Protein AF-A0A7Y4B786-F1 (afdb_monomer_lite)

Sequence (139 aa):
MNTYQHEDTIITTFYDYEKARLFAKAVRGRVSPSNKVDELSNLSFVGKHAVTFSLSNQPDKELIQQFIDERMKLVAFEVQATQVGYGNDRNDRYGRNFDYQQACAE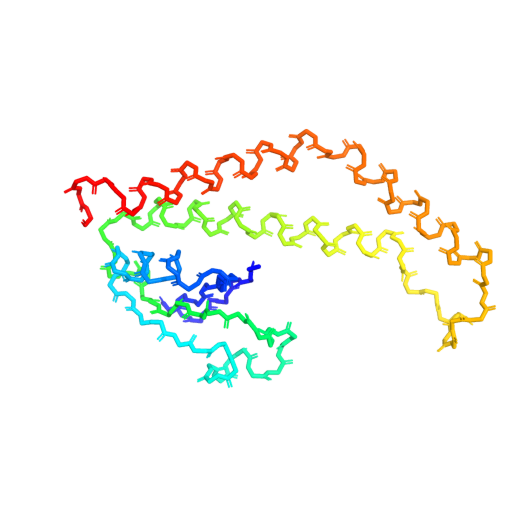REVLHRANHANEVKSTEERVIILFNKIVFSPEF

Organism: Vibrio alginolyticus (NCBI:txid663)

Structure (mmCIF, N/CA/C/O backbone):
data_AF-A0A7Y4B786-F1
#
_entry.id   AF-A0A7Y4B786-F1
#
loop_
_atom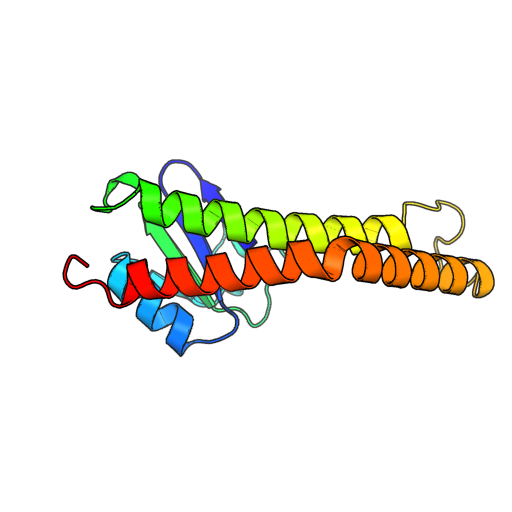_site.group_PDB
_atom_site.id
_atom_site.type_symbol
_atom_site.label_atom_id
_atom_site.label_alt_id
_atom_site.label_comp_id
_atom_site.label_asym_id
_atom_site.label_entity_id
_atom_site.label_seq_id
_atom_site.pdbx_PDB_ins_code
_atom_site.Cartn_x
_atom_site.Cartn_y
_atom_site.Cartn_z
_atom_site.occupancy
_atom_site.B_iso_or_equiv
_atom_site.auth_seq_id
_atom_site.auth_comp_id
_atom_site.auth_asym_id
_atom_site.auth_atom_id
_atom_site.pdbx_PDB_model_num
ATOM 1 N N . MET A 1 1 ? -0.309 -3.659 -2.016 1.00 50.62 1 MET A N 1
ATOM 2 C CA . MET A 1 1 ? -1.433 -3.324 -1.125 1.00 50.62 1 MET A CA 1
ATOM 3 C C . MET A 1 1 ? -2.056 -2.079 -1.690 1.00 50.62 1 MET A C 1
ATOM 5 O O . MET A 1 1 ? -1.370 -1.070 -1.706 1.00 50.62 1 MET A O 1
ATOM 9 N N . ASN A 1 2 ? -3.269 -2.185 -2.211 1.00 49.38 2 ASN A N 1
ATOM 10 C CA . ASN A 1 2 ? -4.061 -1.054 -2.675 1.00 49.38 2 ASN A CA 1
ATOM 11 C C . ASN A 1 2 ? -5.155 -0.790 -1.643 1.00 49.38 2 ASN A C 1
ATOM 13 O O . ASN A 1 2 ? -5.616 -1.740 -0.991 1.00 49.38 2 ASN A O 1
ATOM 17 N N . THR A 1 3 ? -5.525 0.480 -1.517 1.00 54.44 3 THR A N 1
ATOM 18 C CA . THR A 1 3 ? -6.583 0.934 -0.623 1.00 54.44 3 THR A CA 1
ATOM 19 C C . THR A 1 3 ? -7.748 1.453 -1.457 1.00 54.44 3 THR A C 1
ATOM 21 O O . THR A 1 3 ? -7.533 2.237 -2.379 1.00 54.44 3 THR A O 1
ATOM 24 N N . TYR A 1 4 ? -8.962 0.996 -1.167 1.00 55.12 4 TYR A N 1
ATOM 25 C CA . TYR A 1 4 ? -10.199 1.508 -1.756 1.00 55.12 4 TYR A CA 1
ATOM 26 C C . TYR A 1 4 ? -11.026 2.177 -0.660 1.00 55.12 4 TYR A C 1
ATOM 28 O O . TYR A 1 4 ? -11.146 1.624 0.433 1.00 55.12 4 TYR A O 1
ATOM 36 N N . GLN A 1 5 ? -11.566 3.360 -0.944 1.00 58.81 5 GLN A N 1
ATOM 37 C CA . GLN A 1 5 ? -12.419 4.112 -0.030 1.00 58.81 5 GLN A CA 1
ATOM 38 C C . GLN A 1 5 ? -13.752 4.392 -0.721 1.00 58.81 5 GLN A C 1
ATOM 40 O O . GLN A 1 5 ? -13.781 5.059 -1.754 1.00 58.81 5 GLN A O 1
ATOM 45 N N . HIS A 1 6 ? -14.842 3.893 -0.143 1.00 58.28 6 HIS A N 1
ATOM 46 C CA . HIS A 1 6 ? -16.204 4.236 -0.542 1.00 58.28 6 HIS A CA 1
ATOM 47 C C . HIS A 1 6 ? -16.971 4.673 0.697 1.00 58.28 6 HIS A C 1
ATOM 49 O O . HIS A 1 6 ? -17.134 3.899 1.642 1.00 58.28 6 HIS A O 1
ATOM 55 N N . GLU A 1 7 ? -17.421 5.928 0.685 1.00 68.44 7 GLU A N 1
ATOM 56 C CA . GLU A 1 7 ? -18.005 6.599 1.848 1.00 68.44 7 GLU A CA 1
ATOM 57 C C . GLU A 1 7 ? -17.058 6.519 3.059 1.00 68.44 7 GLU A C 1
ATOM 59 O O . GLU A 1 7 ? -15.959 7.076 3.036 1.00 68.44 7 GLU A O 1
ATOM 64 N N . ASP A 1 8 ? -17.472 5.807 4.103 1.00 72.06 8 ASP A N 1
ATOM 65 C CA . ASP A 1 8 ? -16.715 5.600 5.333 1.00 72.06 8 ASP A CA 1
ATOM 66 C C . ASP A 1 8 ? -15.947 4.266 5.356 1.00 72.06 8 ASP A C 1
ATOM 68 O O . ASP A 1 8 ? -15.150 4.009 6.260 1.00 72.06 8 ASP A O 1
ATOM 72 N N . THR A 1 9 ? -16.176 3.402 4.364 1.00 78.19 9 THR A N 1
ATOM 73 C CA . THR A 1 9 ? -15.568 2.074 4.299 1.00 78.19 9 THR A CA 1
ATOM 74 C C . THR A 1 9 ? -14.212 2.145 3.610 1.00 78.19 9 THR A C 1
ATOM 76 O O . THR A 1 9 ? -14.111 2.482 2.431 1.00 78.19 9 THR A O 1
ATOM 79 N N . ILE A 1 10 ? -13.170 1.771 4.347 1.00 81.31 10 ILE A N 1
ATOM 80 C CA . ILE A 1 10 ? -11.813 1.586 3.848 1.00 81.31 10 ILE A CA 1
ATOM 81 C C . ILE A 1 10 ? -11.549 0.096 3.668 1.00 81.31 10 ILE A C 1
ATOM 83 O O . ILE A 1 10 ? -11.772 -0.707 4.577 1.00 81.31 10 ILE A O 1
ATOM 87 N N . ILE A 1 11 ? -11.016 -0.267 2.506 1.00 80.75 11 ILE A N 1
ATOM 88 C CA . ILE A 1 11 ? -10.541 -1.610 2.197 1.00 80.75 11 ILE A CA 1
ATOM 89 C C . ILE A 1 11 ? -9.041 -1.544 1.942 1.00 80.75 11 ILE A C 1
ATOM 91 O O . ILE A 1 11 ? -8.611 -0.944 0.964 1.00 80.75 11 ILE A O 1
ATOM 95 N N . THR A 1 12 ? -8.251 -2.217 2.774 1.00 83.38 12 THR A N 1
ATOM 96 C CA . THR A 1 12 ? -6.784 -2.237 2.697 1.00 83.38 12 THR A CA 1
ATOM 97 C C . THR A 1 12 ? -6.266 -3.663 2.496 1.00 83.38 12 THR A C 1
ATOM 99 O O . THR A 1 12 ? -6.702 -4.574 3.187 1.00 83.38 12 THR A O 1
ATOM 102 N N . THR A 1 13 ? -5.327 -3.902 1.571 1.00 82.38 13 THR A N 1
ATOM 103 C CA . THR A 1 13 ? -4.945 -5.275 1.150 1.00 82.38 13 THR A CA 1
ATOM 104 C C . THR A 1 13 ? -3.523 -5.720 1.513 1.00 82.38 13 THR A C 1
ATOM 106 O O . THR A 1 13 ? -2.552 -5.250 0.939 1.00 82.38 13 THR A O 1
ATOM 109 N N . PHE A 1 14 ? -3.355 -6.738 2.344 1.00 83.81 14 PHE A N 1
ATOM 110 C CA . PHE A 1 14 ? -2.057 -7.271 2.765 1.00 83.81 14 PHE A CA 1
ATOM 111 C C . PHE A 1 14 ? -1.682 -8.544 1.992 1.00 83.81 14 PHE A C 1
ATOM 113 O O . PHE A 1 14 ? -2.549 -9.326 1.612 1.00 83.81 14 PHE A O 1
ATOM 120 N N . TYR A 1 15 ? -0.385 -8.773 1.772 1.00 82.50 15 TYR A N 1
ATOM 121 C CA . TYR A 1 15 ? 0.113 -10.068 1.275 1.00 82.50 15 TYR A CA 1
ATOM 122 C C . TYR A 1 15 ? 0.225 -11.115 2.388 1.00 82.50 15 TYR A C 1
ATOM 124 O O . TYR A 1 15 ? 0.090 -12.304 2.139 1.00 82.50 15 TYR A O 1
ATOM 132 N N . ASP A 1 16 ? 0.473 -10.664 3.614 1.00 88.00 16 ASP A N 1
ATOM 133 C CA . ASP A 1 16 ? 0.658 -11.509 4.787 1.00 88.00 16 ASP A CA 1
ATOM 134 C C . ASP A 1 16 ? -0.647 -11.562 5.592 1.00 88.00 16 ASP A C 1
ATOM 136 O O . ASP A 1 16 ? -1.202 -10.519 5.959 1.00 88.00 16 ASP A O 1
ATOM 140 N N . TYR A 1 17 ? -1.143 -12.776 5.843 1.00 87.25 17 TYR A N 1
ATOM 141 C CA . TYR A 1 17 ? -2.382 -12.995 6.586 1.00 87.25 17 TYR A CA 1
ATOM 142 C C . TYR A 1 17 ? -2.294 -12.523 8.039 1.00 87.25 17 TYR A C 1
ATOM 144 O O . TYR A 1 17 ? -3.241 -11.921 8.539 1.00 87.25 17 TYR A O 1
ATOM 152 N N . GLU A 1 18 ? -1.172 -12.753 8.721 1.00 90.56 18 GLU A N 1
ATOM 153 C CA . GLU A 1 18 ? -1.007 -12.351 10.117 1.00 90.56 18 GLU A CA 1
ATOM 154 C C . GLU A 1 18 ? -0.962 -10.830 10.246 1.00 90.56 18 GLU A C 1
ATOM 156 O O . GLU A 1 18 ? -1.611 -10.274 11.132 1.00 90.56 18 GLU A O 1
ATOM 161 N N . LYS A 1 19 ? -0.309 -10.128 9.311 1.00 90.00 19 LYS A N 1
ATOM 162 C CA . LYS A 1 19 ? -0.376 -8.659 9.252 1.00 90.00 19 LYS A CA 1
ATOM 163 C C . LYS A 1 19 ? -1.802 -8.169 9.010 1.00 90.00 19 LYS A C 1
ATOM 165 O O . LYS A 1 19 ? -2.229 -7.228 9.677 1.00 90.00 19 LYS A O 1
ATOM 170 N N . ALA A 1 20 ? -2.548 -8.819 8.113 1.00 89.38 20 ALA A N 1
ATOM 171 C CA . ALA A 1 20 ? -3.956 -8.498 7.873 1.00 89.38 20 ALA A CA 1
ATOM 172 C C . ALA A 1 20 ? -4.804 -8.701 9.137 1.00 89.38 20 ALA A C 1
ATOM 174 O O . ALA A 1 20 ? -5.613 -7.847 9.488 1.00 89.38 20 ALA A O 1
ATOM 175 N N . ARG A 1 21 ? -4.593 -9.819 9.841 1.00 92.31 21 ARG A N 1
ATOM 176 C CA . ARG A 1 21 ? -5.304 -10.187 11.070 1.00 92.31 21 ARG A CA 1
ATOM 177 C C . ARG A 1 21 ? -5.023 -9.215 12.209 1.00 92.31 21 ARG A C 1
ATOM 179 O O . ARG A 1 21 ? -5.960 -8.772 12.869 1.00 92.31 21 ARG A O 1
ATOM 186 N N . LEU A 1 22 ? -3.755 -8.875 12.427 1.00 92.31 22 LEU A N 1
ATOM 187 C CA . LEU A 1 22 ? -3.333 -7.915 13.446 1.00 92.31 22 LEU A CA 1
ATOM 188 C C . LEU A 1 22 ? -3.907 -6.525 13.172 1.00 92.31 22 LEU A C 1
ATOM 190 O O . LEU A 1 22 ? -4.493 -5.916 14.064 1.00 92.31 22 LEU A O 1
ATOM 194 N N . PHE A 1 23 ? -3.811 -6.063 11.924 1.00 91.19 23 PHE A N 1
ATOM 195 C CA . PHE A 1 23 ? -4.372 -4.778 11.526 1.00 91.19 23 PHE A CA 1
ATOM 196 C C . PHE A 1 23 ? -5.890 -4.750 11.690 1.00 91.19 23 PHE A C 1
ATOM 198 O O . PHE A 1 23 ? -6.415 -3.835 12.310 1.00 91.19 23 PHE A O 1
ATOM 205 N N . ALA A 1 24 ? -6.596 -5.780 11.209 1.00 91.12 24 ALA A N 1
ATOM 206 C CA . ALA A 1 24 ? -8.044 -5.890 11.356 1.00 91.12 24 ALA A CA 1
ATOM 207 C C . ALA A 1 24 ? -8.486 -5.879 12.820 1.00 91.12 24 ALA A C 1
ATOM 209 O O . ALA A 1 24 ? -9.497 -5.262 13.135 1.00 91.12 24 ALA A O 1
ATOM 210 N N . LYS A 1 25 ? -7.729 -6.516 13.720 1.00 90.81 25 LYS A N 1
ATOM 211 C CA . LYS A 1 25 ? -8.011 -6.459 15.156 1.00 90.81 25 LYS A CA 1
ATOM 212 C C . LYS A 1 25 ? -7.920 -5.024 15.682 1.00 90.81 25 LYS A C 1
ATOM 214 O O . LYS A 1 25 ? -8.850 -4.587 16.351 1.00 90.81 25 LYS A O 1
ATOM 219 N N . ALA A 1 26 ? -6.848 -4.310 15.343 1.00 89.00 26 ALA A N 1
ATOM 220 C CA . ALA A 1 26 ? -6.625 -2.935 15.784 1.00 89.00 26 ALA A CA 1
ATOM 221 C C . ALA A 1 26 ? -7.698 -1.966 15.263 1.00 89.00 26 ALA A C 1
ATOM 223 O O . ALA A 1 26 ? -8.242 -1.172 16.019 1.00 89.00 26 ALA A O 1
ATOM 224 N N . VAL A 1 27 ? -8.082 -2.083 13.988 1.00 89.12 27 VAL A N 1
ATOM 225 C CA . VAL A 1 27 ? -9.087 -1.191 13.377 1.00 89.12 27 VAL A CA 1
ATOM 226 C C . VAL A 1 27 ? -10.525 -1.713 13.489 1.00 89.12 27 VAL A C 1
ATOM 228 O O . VAL A 1 27 ? -11.417 -1.256 12.773 1.00 89.12 27 VAL A O 1
ATOM 231 N N . ARG A 1 28 ? -10.769 -2.732 14.329 1.00 88.12 28 ARG A N 1
ATOM 232 C CA . ARG A 1 28 ? -12.074 -3.421 14.465 1.00 88.12 28 ARG A CA 1
ATOM 233 C C . ARG A 1 28 ? -12.698 -3.802 13.109 1.00 88.12 28 ARG A C 1
ATOM 235 O O . ARG A 1 28 ? -13.913 -3.743 12.918 1.00 88.12 28 ARG A O 1
ATOM 242 N N . GLY A 1 29 ? -11.844 -4.156 12.156 1.00 88.94 29 GLY A N 1
ATOM 243 C CA . GLY A 1 29 ? -12.191 -4.496 10.785 1.00 88.94 29 GLY A CA 1
ATOM 244 C C . GLY A 1 29 ? -12.474 -5.981 10.584 1.00 88.94 29 GLY A C 1
ATOM 245 O O . GLY A 1 29 ? -12.424 -6.798 11.505 1.00 88.94 29 GLY A O 1
ATOM 246 N N . ARG A 1 30 ? -12.744 -6.349 9.331 1.00 89.31 30 ARG A N 1
ATOM 247 C CA . ARG A 1 30 ? -12.962 -7.734 8.897 1.00 89.31 30 ARG A CA 1
ATOM 248 C C . ARG A 1 30 ? -11.923 -8.131 7.863 1.00 89.31 30 ARG A C 1
ATOM 250 O O . ARG A 1 30 ? -11.754 -7.433 6.867 1.00 89.31 30 ARG A O 1
ATOM 257 N N . VAL A 1 31 ? -11.266 -9.269 8.082 1.00 89.88 31 VAL A N 1
ATOM 258 C CA . VAL A 1 31 ? -10.366 -9.869 7.090 1.00 89.88 31 VAL A CA 1
ATOM 259 C C . VAL A 1 31 ? -11.180 -10.725 6.130 1.00 89.88 31 VAL A C 1
ATOM 261 O O . VAL A 1 31 ? -11.927 -11.599 6.562 1.00 89.88 31 VAL A O 1
ATOM 264 N N . SER A 1 32 ? -10.990 -10.514 4.835 1.00 85.50 32 SER A N 1
ATOM 265 C CA . SER A 1 32 ? -11.574 -11.333 3.775 1.00 85.50 32 SER A CA 1
ATOM 266 C C . SER A 1 32 ? -10.525 -11.628 2.704 1.00 85.50 32 SER A C 1
ATOM 268 O O . SER A 1 32 ? -9.624 -10.818 2.480 1.00 85.50 32 SER A O 1
ATOM 270 N N . PRO A 1 33 ? -10.603 -12.764 1.996 1.00 80.62 33 PRO A N 1
ATOM 271 C CA . PRO A 1 33 ? -9.906 -12.910 0.725 1.00 80.62 33 PRO A CA 1
ATOM 272 C C . PRO A 1 33 ? -10.294 -11.756 -0.210 1.00 80.62 33 PRO A C 1
ATOM 274 O O . PRO A 1 33 ? -11.475 -11.445 -0.341 1.00 80.62 33 PRO A O 1
ATOM 277 N N . SER A 1 34 ? -9.317 -11.112 -0.847 1.00 75.00 34 SER A N 1
ATOM 278 C CA . SER A 1 34 ? -9.559 -9.948 -1.721 1.00 75.00 34 SER A CA 1
ATOM 279 C C . SER A 1 34 ? -10.531 -10.229 -2.871 1.00 75.00 34 SER A C 1
ATOM 281 O O . SER A 1 34 ? -11.298 -9.355 -3.241 1.00 75.00 34 SER A O 1
ATOM 283 N N . ASN A 1 35 ? -10.570 -11.459 -3.386 1.00 68.69 35 ASN A N 1
ATOM 284 C CA . ASN A 1 35 ? -11.512 -11.886 -4.426 1.00 68.69 35 ASN A CA 1
ATOM 285 C C . ASN A 1 35 ? -12.967 -12.046 -3.943 1.00 68.69 35 ASN A C 1
ATOM 287 O O . ASN A 1 35 ? -13.841 -12.315 -4.759 1.00 68.69 35 ASN A O 1
ATOM 291 N N . LYS A 1 36 ? -13.223 -11.936 -2.634 1.00 68.12 36 LYS A N 1
ATOM 292 C CA . LYS A 1 36 ? -14.566 -11.962 -2.032 1.00 68.12 36 LYS A CA 1
ATOM 293 C C . LYS A 1 36 ? -15.075 -10.570 -1.649 1.00 68.12 36 LYS A C 1
ATOM 295 O O . LYS A 1 36 ? -16.098 -10.469 -0.983 1.00 68.12 36 LYS A O 1
ATOM 300 N N . VAL A 1 37 ? -14.334 -9.524 -2.003 1.00 67.12 37 VAL A N 1
ATOM 301 C CA . VAL A 1 37 ? -14.737 -8.132 -1.810 1.00 67.12 37 VAL A CA 1
ATOM 302 C C . VAL A 1 37 ? -15.171 -7.612 -3.175 1.00 67.12 37 VAL A C 1
ATOM 304 O O . VAL A 1 37 ? -14.358 -7.602 -4.103 1.00 67.12 37 VAL A O 1
ATOM 307 N N . ASP A 1 38 ? -16.447 -7.249 -3.312 1.00 64.50 38 ASP A N 1
ATOM 308 C CA . ASP A 1 38 ? -17.075 -6.920 -4.600 1.00 64.50 38 ASP A CA 1
ATOM 309 C C . ASP A 1 38 ? -16.310 -5.807 -5.332 1.00 64.50 38 ASP A C 1
ATOM 311 O O . A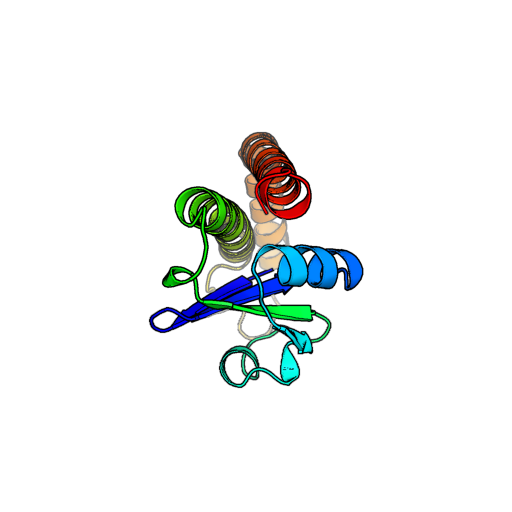SP A 1 38 ? -16.064 -5.900 -6.536 1.00 64.50 38 ASP A O 1
ATOM 315 N N . GLU A 1 39 ? -15.801 -4.824 -4.591 1.00 61.97 39 GLU A N 1
ATOM 316 C CA . GLU A 1 39 ? -15.031 -3.682 -5.092 1.00 61.97 39 GLU A CA 1
ATOM 317 C C . GLU A 1 39 ? -13.615 -4.055 -5.562 1.00 61.97 39 GLU A C 1
ATOM 319 O O . GLU A 1 39 ? -12.982 -3.316 -6.316 1.00 61.97 39 GLU A O 1
ATOM 324 N N . LEU A 1 40 ? -13.108 -5.214 -5.140 1.00 58.53 40 LEU A N 1
ATOM 325 C CA . LEU A 1 40 ? -11.786 -5.734 -5.494 1.00 58.53 40 LEU A CA 1
ATOM 326 C C . LEU A 1 40 ? -11.848 -6.885 -6.509 1.00 58.53 40 LEU A C 1
ATOM 328 O O . LEU A 1 40 ? -10.806 -7.288 -7.025 1.00 58.53 40 LEU A O 1
ATOM 332 N N . SER A 1 41 ? -13.044 -7.396 -6.814 1.00 55.28 41 SER A N 1
ATOM 333 C CA . SER A 1 41 ? -13.268 -8.560 -7.684 1.00 55.28 41 SER A CA 1
ATOM 334 C C . SER A 1 41 ? -12.762 -8.372 -9.123 1.00 55.28 41 SER A C 1
ATOM 336 O O . SER A 1 41 ? -12.306 -9.331 -9.744 1.00 55.28 41 SER A O 1
ATOM 338 N N . ASN A 1 42 ? -12.768 -7.132 -9.624 1.00 51.19 42 ASN A N 1
ATOM 339 C CA . ASN A 1 42 ? -12.336 -6.766 -10.981 1.00 51.19 42 ASN A CA 1
ATOM 340 C C . ASN A 1 42 ? -10.902 -6.224 -11.057 1.00 51.19 42 ASN A C 1
ATOM 342 O O . ASN A 1 42 ? -10.420 -5.871 -12.133 1.00 51.19 42 ASN A O 1
ATOM 346 N N . LEU A 1 43 ? -10.224 -6.115 -9.918 1.00 53.91 43 LEU A N 1
ATOM 347 C CA . LEU A 1 43 ? -8.878 -5.575 -9.828 1.00 53.91 43 LEU A CA 1
ATOM 348 C C . LEU A 1 43 ? -7.902 -6.732 -9.579 1.00 53.91 43 LEU A C 1
ATOM 350 O O . LEU A 1 43 ? -8.247 -7.717 -8.932 1.00 53.91 43 LEU A O 1
ATOM 354 N N . SER A 1 44 ? -6.685 -6.638 -10.115 1.00 52.53 44 SER A N 1
ATOM 355 C CA . SER A 1 44 ? -5.637 -7.676 -10.120 1.00 52.53 44 SER A CA 1
ATOM 356 C C . SER A 1 44 ? -5.080 -7.999 -8.714 1.00 52.53 44 SER A C 1
ATOM 358 O O . SER A 1 44 ? -3.884 -7.867 -8.442 1.00 52.53 44 SER A O 1
ATOM 360 N N . PHE A 1 45 ? -5.944 -8.374 -7.770 1.00 54.91 45 PHE A N 1
ATOM 361 C CA . PHE A 1 45 ? -5.646 -8.550 -6.347 1.00 54.91 45 PHE A CA 1
ATOM 362 C C . PHE A 1 45 ? -5.573 -9.998 -5.889 1.00 54.91 45 PHE A C 1
ATOM 364 O O . PHE A 1 45 ? -5.372 -10.239 -4.699 1.00 54.91 45 PHE A O 1
ATOM 371 N N . VAL A 1 46 ? -5.669 -10.948 -6.818 1.00 58.91 46 VAL A N 1
ATOM 372 C CA . VAL A 1 46 ? -5.556 -12.384 -6.547 1.00 58.91 46 VAL A CA 1
ATOM 373 C C . VAL A 1 46 ? -4.358 -12.664 -5.628 1.00 58.91 46 VAL A C 1
ATOM 375 O O . VAL A 1 46 ? -3.239 -12.232 -5.895 1.00 58.91 46 VAL A O 1
ATOM 378 N N . GLY A 1 47 ? -4.613 -13.358 -4.514 1.00 66.81 47 GLY A N 1
ATOM 379 C CA . GLY A 1 47 ? -3.591 -13.725 -3.525 1.00 66.81 47 GLY A CA 1
ATOM 380 C C . GLY A 1 47 ? -3.376 -12.733 -2.374 1.00 66.81 47 GLY A C 1
ATOM 381 O O . GLY A 1 47 ? -2.465 -12.939 -1.580 1.00 66.81 47 GLY A O 1
ATOM 382 N N . LYS A 1 48 ? -4.189 -11.673 -2.246 1.00 81.00 48 LYS A N 1
ATOM 383 C CA . LYS A 1 48 ? -4.125 -10.723 -1.114 1.00 81.00 48 LYS A CA 1
ATOM 384 C C . LYS A 1 48 ? -5.265 -10.917 -0.110 1.00 81.00 48 LYS A C 1
ATOM 386 O O . LYS A 1 48 ? -6.369 -11.329 -0.477 1.00 81.00 48 LYS A O 1
ATOM 391 N N . HIS A 1 49 ? -5.020 -10.527 1.136 1.00 84.31 49 HIS A N 1
ATOM 392 C CA . HIS A 1 49 ? -5.998 -10.442 2.220 1.00 84.31 49 HIS A CA 1
ATOM 393 C C . HIS A 1 49 ? -6.492 -9.002 2.368 1.00 84.31 49 HIS A C 1
ATOM 395 O O . HIS A 1 49 ? -5.703 -8.105 2.644 1.00 84.31 49 HIS A O 1
ATOM 401 N N . ALA A 1 50 ? -7.784 -8.767 2.182 1.00 86.25 50 ALA A N 1
ATOM 402 C CA . ALA A 1 50 ? -8.411 -7.466 2.366 1.00 86.25 50 ALA A CA 1
ATOM 403 C C . ALA A 1 50 ? -8.861 -7.285 3.821 1.00 86.25 50 ALA A C 1
ATOM 405 O O . ALA A 1 50 ? -9.418 -8.203 4.415 1.00 86.25 50 ALA A O 1
ATOM 406 N N . VAL A 1 51 ? -8.637 -6.099 4.377 1.00 88.81 51 VAL A N 1
ATOM 407 C CA . VAL A 1 51 ? -9.191 -5.644 5.650 1.00 88.81 51 VAL A CA 1
ATOM 408 C C . VAL A 1 51 ? -10.182 -4.536 5.352 1.00 88.81 51 VAL A C 1
ATOM 410 O O . VAL A 1 51 ? -9.780 -3.478 4.873 1.00 88.81 51 VAL A O 1
ATOM 413 N N . THR A 1 52 ? -11.452 -4.784 5.652 1.00 89.81 52 THR A N 1
ATOM 414 C CA . THR A 1 52 ? -12.540 -3.815 5.499 1.00 89.81 52 THR A CA 1
ATOM 415 C C . THR A 1 52 ? -12.895 -3.234 6.861 1.00 89.81 52 THR A C 1
ATOM 417 O O . THR A 1 52 ? -13.152 -3.991 7.800 1.00 89.81 52 THR A O 1
ATOM 420 N N . PHE A 1 53 ? -12.910 -1.912 6.991 1.00 88.88 53 PHE A N 1
ATOM 421 C CA . PHE A 1 53 ? -13.237 -1.219 8.238 1.00 88.88 53 PHE A CA 1
ATOM 422 C C . PHE A 1 53 ? -13.839 0.159 7.964 1.00 88.88 53 PHE A C 1
ATOM 424 O O . PHE A 1 53 ? -13.724 0.681 6.861 1.00 88.88 53 PHE A O 1
ATOM 431 N N . SER A 1 54 ? -14.481 0.744 8.973 1.00 88.94 54 SER A N 1
ATOM 432 C CA . SER A 1 54 ? -15.026 2.102 8.905 1.00 88.94 54 SER A CA 1
ATOM 433 C C . SER A 1 54 ? -14.052 3.074 9.568 1.00 88.94 54 SER A C 1
ATOM 435 O O . SER A 1 54 ? -13.671 2.847 10.720 1.00 88.94 54 SER A O 1
ATOM 437 N N . LEU A 1 55 ? -13.620 4.124 8.859 1.00 85.00 55 LEU A N 1
ATOM 438 C CA . LEU A 1 55 ? -12.654 5.092 9.392 1.00 85.00 55 LEU A CA 1
ATOM 439 C C . LEU A 1 55 ? -13.294 5.974 10.470 1.00 85.00 55 LEU A C 1
ATOM 441 O O . LEU A 1 55 ? -12.673 6.257 11.492 1.00 85.00 55 LEU A O 1
ATOM 445 N N . SER A 1 56 ? -14.558 6.363 10.300 1.00 84.00 56 SER A N 1
ATOM 446 C CA . SER A 1 56 ? -15.280 7.220 11.243 1.00 84.00 56 SER A CA 1
ATOM 447 C C . SER A 1 56 ? -15.521 6.575 12.612 1.00 84.00 56 SER A C 1
ATOM 449 O O . SER A 1 56 ? -15.754 7.294 13.585 1.00 84.00 56 SER A O 1
ATOM 451 N N . ASN A 1 57 ? -15.390 5.256 12.722 1.00 83.50 57 ASN A N 1
ATOM 452 C CA . ASN A 1 57 ? -15.537 4.534 13.983 1.00 83.50 57 ASN A CA 1
ATOM 453 C C . ASN A 1 57 ? -14.206 4.256 14.696 1.00 83.50 57 ASN A C 1
ATOM 455 O O . ASN A 1 57 ? -14.201 3.573 15.722 1.00 83.50 57 ASN A O 1
ATOM 459 N N . GLN A 1 58 ? -13.085 4.768 14.177 1.00 83.88 58 GLN A N 1
ATOM 460 C CA . GLN A 1 58 ? -11.771 4.562 14.786 1.00 83.88 58 GLN A CA 1
ATOM 461 C C . GLN A 1 58 ? -11.416 5.684 15.766 1.00 83.88 58 GLN A C 1
ATOM 463 O O . GLN A 1 58 ? -11.716 6.846 15.475 1.00 83.88 58 GLN A O 1
ATOM 468 N N . PRO A 1 59 ? -10.765 5.360 16.899 1.00 77.00 59 PRO A N 1
ATOM 469 C CA . PRO A 1 59 ? -10.272 6.361 17.840 1.00 77.00 59 PRO A CA 1
ATOM 470 C C . PRO A 1 59 ? -9.195 7.256 17.203 1.00 77.00 59 PRO A C 1
ATOM 472 O O . PRO A 1 59 ? -9.363 8.471 17.212 1.00 77.00 59 PRO A O 1
ATOM 475 N N . ASP A 1 60 ? -8.191 6.688 16.516 1.00 84.44 60 ASP A N 1
ATOM 476 C CA . ASP A 1 60 ? -7.109 7.468 15.883 1.00 84.44 60 ASP A CA 1
ATOM 477 C C . ASP A 1 60 ? -7.196 7.482 14.353 1.00 84.44 60 ASP A C 1
ATOM 479 O O . ASP A 1 60 ? -6.346 6.960 13.621 1.00 84.44 60 ASP A O 1
ATOM 483 N N . LYS A 1 61 ? -8.254 8.117 13.848 1.00 87.06 61 LYS A N 1
ATOM 484 C CA . LYS A 1 61 ? -8.513 8.251 12.404 1.00 87.06 61 LYS A CA 1
ATOM 485 C C . LYS A 1 61 ? -7.355 8.906 11.663 1.00 87.06 61 LYS A C 1
ATOM 487 O O . LYS A 1 61 ? -7.028 8.484 10.562 1.00 87.06 61 LYS A O 1
ATOM 492 N N . GLU A 1 62 ? -6.730 9.914 12.267 1.00 89.00 62 GLU A N 1
ATOM 493 C CA . GLU A 1 62 ? -5.609 10.642 11.666 1.00 89.00 62 GLU A CA 1
ATOM 494 C C . GLU A 1 62 ? -4.399 9.733 11.447 1.00 89.00 62 GLU A C 1
ATOM 496 O O . GLU A 1 62 ? -3.796 9.754 10.376 1.00 89.00 62 GLU A O 1
ATOM 501 N N . LEU A 1 63 ? -4.074 8.884 12.425 1.00 91.06 63 LEU A N 1
ATOM 502 C CA . LEU A 1 63 ? -2.964 7.940 12.324 1.00 91.06 63 LEU A CA 1
ATOM 503 C C . LEU A 1 63 ? -3.227 6.888 11.237 1.00 91.06 63 LEU A C 1
ATOM 505 O O . LEU A 1 63 ? -2.340 6.566 10.443 1.00 91.06 63 LEU A O 1
ATOM 509 N N . ILE A 1 64 ? -4.457 6.374 11.179 1.00 89.50 64 ILE A N 1
ATOM 510 C CA . ILE A 1 64 ? -4.874 5.413 10.153 1.00 89.50 64 ILE A CA 1
ATOM 511 C C . ILE A 1 64 ? -4.885 6.069 8.767 1.00 89.50 64 ILE A C 1
ATOM 513 O O . ILE A 1 64 ? -4.443 5.447 7.801 1.00 89.50 64 ILE A O 1
ATOM 517 N N . GLN A 1 65 ? -5.316 7.327 8.662 1.00 89.75 65 GLN A N 1
ATOM 518 C CA . GLN A 1 65 ? -5.284 8.076 7.408 1.00 89.75 65 GLN A CA 1
ATOM 519 C C . GLN A 1 65 ? -3.846 8.307 6.936 1.00 89.75 65 GLN A C 1
ATOM 521 O O . GLN A 1 65 ? -3.540 8.011 5.788 1.00 89.75 65 GLN A O 1
ATOM 526 N N . GLN A 1 66 ? -2.930 8.711 7.823 1.00 91.81 66 GLN A N 1
ATOM 527 C CA . GLN A 1 66 ? -1.504 8.836 7.489 1.00 91.81 66 GLN A CA 1
ATOM 528 C C . GLN A 1 66 ? -0.924 7.515 6.976 1.00 91.81 66 GLN A C 1
ATOM 530 O O . GLN A 1 66 ? -0.163 7.496 6.008 1.00 91.81 66 GLN A O 1
ATOM 535 N N . PHE A 1 67 ? -1.295 6.395 7.603 1.00 92.50 67 PHE A N 1
ATOM 536 C CA . PHE A 1 67 ? -0.900 5.073 7.129 1.00 92.50 67 PHE A CA 1
ATOM 537 C C . PHE A 1 67 ? -1.421 4.801 5.715 1.00 92.50 67 PHE A C 1
ATOM 539 O O . PHE A 1 67 ? -0.655 4.354 4.861 1.00 92.50 67 PHE A O 1
ATOM 546 N N . ILE A 1 68 ? -2.697 5.086 5.450 1.00 88.50 68 ILE A N 1
ATOM 547 C CA . ILE A 1 68 ? -3.303 4.930 4.122 1.00 88.50 68 ILE A CA 1
ATOM 548 C C . ILE A 1 68 ? -2.589 5.814 3.092 1.00 88.50 68 ILE A C 1
ATOM 550 O O . ILE A 1 68 ? -2.247 5.325 2.016 1.00 88.50 68 ILE A O 1
ATOM 554 N N . ASP A 1 69 ? -2.308 7.069 3.425 1.00 89.38 69 ASP A N 1
ATOM 555 C CA . ASP A 1 69 ? -1.685 8.031 2.517 1.00 89.38 69 ASP A CA 1
ATOM 556 C C . ASP A 1 69 ? -0.264 7.600 2.129 1.00 89.38 69 ASP A C 1
ATOM 558 O O . ASP A 1 69 ? 0.064 7.545 0.942 1.00 89.38 69 ASP A O 1
ATOM 562 N N . GLU A 1 70 ? 0.575 7.213 3.098 1.00 90.38 70 GLU A N 1
ATOM 563 C CA . GLU A 1 70 ? 1.930 6.718 2.806 1.00 90.38 70 GLU A CA 1
ATOM 564 C C . GLU A 1 70 ? 1.887 5.409 1.992 1.00 90.38 70 GLU A C 1
ATOM 566 O O . GLU A 1 70 ? 2.696 5.197 1.085 1.00 90.38 70 GLU A O 1
ATOM 571 N N . ARG A 1 71 ? 0.890 4.542 2.227 1.00 85.50 71 ARG A N 1
ATOM 572 C CA . ARG A 1 71 ? 0.665 3.351 1.389 1.00 85.50 71 ARG A CA 1
ATOM 573 C C . ARG A 1 71 ? 0.285 3.719 -0.044 1.00 85.50 71 ARG A C 1
ATOM 575 O O . ARG A 1 71 ? 0.774 3.067 -0.968 1.00 85.50 71 ARG A O 1
ATOM 582 N N . MET A 1 72 ? -0.574 4.718 -0.232 1.00 84.19 72 MET A N 1
ATOM 583 C CA . MET A 1 72 ? -1.002 5.179 -1.554 1.00 84.19 72 MET A CA 1
ATOM 584 C C . MET A 1 72 ? 0.152 5.800 -2.339 1.00 84.19 72 MET A C 1
ATOM 586 O O . MET A 1 72 ? 0.244 5.559 -3.541 1.00 84.19 72 MET A O 1
ATOM 590 N N . LYS A 1 73 ? 1.084 6.497 -1.676 1.00 87.50 73 LYS A N 1
ATOM 591 C CA . LYS A 1 73 ? 2.316 6.982 -2.321 1.00 87.50 73 LYS A CA 1
ATOM 592 C C . LYS A 1 73 ? 3.166 5.843 -2.881 1.00 87.50 73 LYS A C 1
ATOM 594 O O . LYS A 1 73 ? 3.581 5.920 -4.031 1.00 87.50 73 LYS A O 1
ATOM 599 N N . LEU A 1 74 ? 3.357 4.757 -2.124 1.00 86.44 74 LEU A N 1
ATOM 600 C CA . LEU A 1 74 ? 4.093 3.582 -2.620 1.00 86.44 74 LEU A CA 1
ATOM 601 C C . LEU A 1 74 ? 3.415 2.948 -3.843 1.00 86.44 74 LEU A C 1
ATOM 603 O O . LEU A 1 74 ? 4.088 2.534 -4.781 1.00 86.44 74 LEU A O 1
ATOM 607 N N . VAL A 1 75 ? 2.081 2.876 -3.855 1.00 83.31 75 VAL A N 1
ATOM 608 C CA . VAL A 1 75 ? 1.336 2.355 -5.014 1.00 83.31 75 VAL A CA 1
ATOM 609 C C . VAL A 1 75 ? 1.468 3.287 -6.215 1.00 83.31 75 VAL A C 1
ATOM 611 O O . VAL A 1 75 ? 1.699 2.814 -7.325 1.00 83.31 75 VAL A O 1
ATOM 614 N N . ALA A 1 76 ? 1.338 4.598 -6.004 1.00 83.81 76 ALA A N 1
ATOM 615 C CA . ALA A 1 76 ? 1.496 5.594 -7.056 1.00 83.81 76 ALA A CA 1
ATOM 616 C C . ALA A 1 76 ? 2.900 5.537 -7.670 1.00 83.81 76 ALA A C 1
ATOM 618 O O . ALA A 1 76 ? 3.019 5.580 -8.892 1.00 83.81 76 ALA A O 1
ATOM 619 N N . PHE A 1 77 ? 3.933 5.361 -6.843 1.00 87.81 77 PHE A N 1
ATOM 620 C CA . PHE A 1 77 ? 5.303 5.169 -7.301 1.00 87.81 77 PHE A CA 1
ATOM 621 C C . PHE A 1 77 ? 5.447 3.931 -8.195 1.00 87.81 77 PHE A C 1
ATOM 623 O O . PHE A 1 77 ? 5.989 4.035 -9.289 1.00 87.81 77 PHE A O 1
ATOM 630 N N . GLU A 1 78 ? 4.916 2.774 -7.785 1.00 84.19 78 GLU A N 1
ATOM 631 C CA . GLU A 1 78 ? 4.975 1.559 -8.613 1.00 84.19 78 GLU A CA 1
ATOM 632 C C . GLU A 1 78 ? 4.261 1.743 -9.958 1.00 84.19 78 GLU A C 1
ATOM 634 O O . GLU A 1 78 ? 4.796 1.373 -11.002 1.00 84.19 78 GLU A O 1
ATOM 639 N N . VAL A 1 79 ? 3.083 2.377 -9.957 1.00 83.19 79 VAL A N 1
ATOM 640 C CA . VAL A 1 79 ? 2.356 2.695 -11.195 1.00 83.19 79 VAL A CA 1
ATOM 641 C C . VAL A 1 79 ? 3.176 3.631 -12.083 1.00 83.19 79 VAL A C 1
ATOM 643 O O . VAL A 1 79 ? 3.275 3.392 -13.286 1.00 83.19 79 VAL A O 1
ATOM 646 N N . GLN A 1 80 ? 3.784 4.672 -11.511 1.00 84.44 80 GLN A N 1
ATOM 647 C CA . GLN A 1 80 ? 4.638 5.602 -12.246 1.00 84.44 80 GLN A CA 1
ATOM 648 C C . GLN A 1 80 ? 5.878 4.909 -12.811 1.00 84.44 80 GLN A C 1
ATOM 650 O O . GLN A 1 80 ? 6.160 5.084 -13.992 1.00 84.44 80 GLN A O 1
ATOM 655 N N . ALA A 1 81 ? 6.574 4.079 -12.032 1.00 84.62 81 ALA A N 1
ATOM 656 C CA . ALA A 1 81 ? 7.742 3.331 -12.491 1.00 84.62 81 ALA A CA 1
ATOM 657 C C . ALA A 1 81 ? 7.400 2.450 -13.705 1.00 84.62 81 ALA A C 1
ATOM 659 O O . ALA A 1 81 ? 8.081 2.518 -14.729 1.00 84.62 81 ALA A O 1
ATOM 660 N N . THR A 1 82 ? 6.287 1.709 -13.642 1.00 78.75 82 THR A N 1
ATOM 661 C CA . THR A 1 82 ? 5.809 0.901 -14.774 1.00 78.75 82 THR A CA 1
ATOM 662 C C . THR A 1 82 ? 5.385 1.761 -15.968 1.00 78.75 82 THR A C 1
ATOM 664 O O . THR A 1 82 ? 5.638 1.383 -17.108 1.00 78.75 82 THR A O 1
ATOM 667 N N . GLN A 1 83 ? 4.764 2.925 -15.752 1.00 80.06 83 GLN A N 1
ATOM 668 C CA . GLN A 1 83 ? 4.365 3.834 -16.836 1.00 80.06 83 GLN A CA 1
ATOM 669 C C . GLN A 1 83 ? 5.552 4.543 -17.499 1.00 80.06 83 GLN A C 1
ATOM 671 O O . GLN A 1 83 ? 5.525 4.756 -18.709 1.00 80.06 83 GLN A O 1
ATOM 676 N N . VAL A 1 84 ? 6.593 4.898 -16.739 1.00 78.75 84 VAL A N 1
ATOM 677 C CA . VAL A 1 84 ? 7.848 5.444 -17.282 1.00 78.75 84 VAL A CA 1
ATOM 678 C C . VAL A 1 84 ? 8.540 4.402 -18.152 1.00 78.75 84 VAL A C 1
ATOM 680 O O . VAL A 1 84 ? 9.076 4.750 -19.206 1.00 78.75 84 VAL A O 1
ATOM 683 N N . GLY A 1 85 ? 8.491 3.135 -17.730 1.00 64.50 85 GLY A N 1
ATOM 684 C CA . GLY A 1 85 ? 8.937 2.015 -18.540 1.00 64.50 85 GLY A CA 1
ATOM 685 C C . GLY A 1 85 ? 8.090 1.877 -19.799 1.00 64.50 85 GLY A C 1
ATOM 686 O O . GLY A 1 85 ? 8.559 2.160 -20.888 1.00 64.50 85 GLY A O 1
ATOM 687 N N . TYR A 1 86 ? 6.820 1.513 -19.671 1.00 67.81 86 TYR A N 1
ATOM 688 C CA . TYR A 1 86 ? 5.991 0.996 -20.768 1.00 67.81 86 TYR A CA 1
ATOM 689 C C . TYR A 1 86 ? 4.967 2.000 -21.319 1.00 67.81 86 TYR A C 1
ATOM 691 O O . TYR A 1 86 ? 3.889 1.616 -21.775 1.00 67.81 86 TYR A O 1
ATOM 699 N N . GLY A 1 87 ? 5.255 3.299 -21.241 1.00 54.75 87 GLY A N 1
ATOM 700 C CA . GLY A 1 87 ? 4.313 4.361 -21.589 1.00 54.75 87 GLY A CA 1
ATOM 701 C C . GLY A 1 87 ? 3.765 4.256 -23.016 1.00 54.75 87 GLY A C 1
ATOM 702 O O . GLY A 1 87 ? 4.445 4.646 -23.956 1.00 54.75 87 GLY A O 1
ATOM 703 N N . ASN A 1 88 ? 2.520 3.775 -23.141 1.00 53.94 88 ASN A N 1
ATOM 704 C CA . ASN A 1 88 ? 1.571 3.916 -24.257 1.00 53.94 88 ASN A CA 1
ATOM 705 C C . ASN A 1 88 ? 2.165 4.051 -25.679 1.00 53.94 88 ASN A C 1
ATOM 707 O O . ASN A 1 88 ? 1.678 4.870 -26.466 1.00 53.94 88 ASN A O 1
ATOM 711 N N . ASP A 1 89 ? 3.157 3.248 -26.072 1.00 54.91 89 ASP A N 1
ATOM 712 C CA . ASP A 1 89 ? 3.478 3.157 -27.495 1.00 54.91 89 ASP A CA 1
ATOM 713 C C . ASP A 1 89 ? 2.378 2.356 -28.197 1.00 54.91 89 ASP A C 1
ATOM 715 O O . ASP A 1 89 ? 2.255 1.137 -28.069 1.00 54.91 89 ASP A O 1
ATOM 719 N N . ARG A 1 90 ? 1.540 3.074 -28.950 1.00 55.38 90 ARG A N 1
ATOM 720 C CA . ARG A 1 90 ? 0.471 2.491 -29.770 1.00 55.38 90 ARG A CA 1
ATOM 721 C C . ARG A 1 90 ? 1.019 1.560 -30.862 1.00 55.38 90 ARG A C 1
ATOM 723 O O . ARG A 1 90 ? 0.235 0.782 -31.409 1.00 55.38 90 ARG A O 1
ATOM 730 N N . ASN A 1 91 ? 2.318 1.632 -31.171 1.00 53.84 91 ASN A N 1
ATOM 731 C CA . ASN A 1 91 ? 2.966 0.852 -32.222 1.00 53.84 91 ASN A CA 1
ATOM 732 C C . ASN A 1 91 ? 3.541 -0.490 -31.740 1.00 53.84 91 ASN A C 1
ATOM 734 O O . ASN A 1 91 ? 3.634 -1.403 -32.559 1.00 53.84 91 ASN A O 1
ATOM 738 N N . ASP A 1 92 ? 3.834 -0.681 -30.446 1.00 60.28 92 ASP A N 1
ATOM 739 C CA . ASP A 1 92 ? 4.240 -1.991 -29.896 1.00 60.28 92 ASP A CA 1
ATOM 740 C C . ASP A 1 92 ? 3.041 -2.784 -29.353 1.00 60.28 92 ASP A C 1
ATOM 742 O O . ASP A 1 92 ? 3.063 -3.390 -28.284 1.00 60.28 92 ASP A O 1
ATOM 746 N N . ARG A 1 93 ? 1.950 -2.805 -30.125 1.00 54.47 93 ARG A N 1
ATOM 747 C CA . ARG A 1 93 ? 0.699 -3.491 -29.758 1.00 54.47 93 ARG A CA 1
ATOM 748 C C . ARG A 1 93 ? 0.871 -5.006 -29.539 1.00 54.47 93 ARG A C 1
ATOM 750 O O . ARG A 1 93 ? -0.020 -5.637 -28.978 1.00 54.47 93 ARG A O 1
ATOM 757 N N . TYR A 1 94 ? 1.986 -5.584 -29.999 1.00 59.00 94 TYR A N 1
ATOM 758 C CA . TYR A 1 94 ? 2.274 -7.022 -29.958 1.00 59.00 94 TYR A CA 1
ATOM 759 C C . TYR A 1 94 ? 3.560 -7.392 -29.207 1.00 59.00 94 TYR A C 1
ATOM 761 O O . TYR A 1 94 ? 3.922 -8.569 -29.220 1.00 59.00 94 TYR A O 1
ATOM 769 N N . GLY A 1 95 ? 4.254 -6.435 -28.585 1.00 62.66 95 GLY A N 1
ATOM 770 C CA . GLY A 1 95 ? 5.464 -6.715 -27.817 1.00 62.66 95 GLY A CA 1
ATOM 771 C C . GLY A 1 95 ? 6.617 -7.279 -28.658 1.00 62.66 95 GLY A C 1
ATOM 772 O O . GLY A 1 95 ? 7.316 -8.179 -28.199 1.00 62.66 95 GLY A O 1
ATOM 773 N N . ARG A 1 96 ? 6.797 -6.812 -29.897 1.00 68.88 96 ARG A N 1
ATOM 774 C CA . ARG A 1 96 ? 7.812 -7.347 -30.830 1.00 68.88 96 ARG A CA 1
ATOM 775 C C . ARG A 1 96 ? 9.013 -6.429 -31.029 1.00 68.88 96 ARG A C 1
ATOM 777 O O . ARG A 1 96 ? 9.962 -6.831 -31.698 1.00 68.88 96 ARG A O 1
ATOM 784 N N . ASN A 1 97 ? 8.980 -5.216 -30.479 1.00 77.31 97 ASN A N 1
ATOM 785 C CA . ASN A 1 97 ? 10.102 -4.290 -30.561 1.00 77.31 97 ASN A CA 1
ATOM 786 C C . ASN A 1 97 ? 11.026 -4.449 -29.341 1.00 77.31 97 ASN A C 1
ATOM 788 O O . ASN A 1 97 ? 10.857 -3.774 -28.327 1.00 77.31 97 ASN A O 1
ATOM 792 N N . PHE A 1 98 ? 11.995 -5.362 -29.447 1.00 77.31 98 PHE A N 1
ATOM 793 C CA . PHE A 1 98 ? 12.932 -5.677 -28.363 1.00 77.31 98 PHE A CA 1
ATOM 794 C C . PHE A 1 98 ? 13.775 -4.473 -27.921 1.00 77.31 98 PHE A C 1
ATOM 796 O O . PHE A 1 98 ? 13.946 -4.270 -26.722 1.00 77.31 98 PHE A O 1
ATOM 803 N N . ASP A 1 99 ? 14.235 -3.638 -28.856 1.00 79.12 99 ASP A N 1
ATOM 804 C CA . ASP A 1 99 ? 15.045 -2.455 -28.534 1.00 79.12 99 ASP A CA 1
ATOM 805 C C . ASP A 1 99 ? 14.226 -1.411 -27.759 1.00 79.12 99 ASP A C 1
ATOM 807 O O . ASP A 1 99 ? 14.709 -0.809 -26.798 1.00 79.12 99 ASP A O 1
ATOM 811 N N . TYR A 1 100 ? 12.953 -1.229 -28.132 1.00 77.50 100 TYR A N 1
ATOM 812 C CA . TYR A 1 100 ? 12.024 -0.383 -27.381 1.00 77.50 100 TYR A CA 1
ATOM 813 C C . TYR A 1 100 ? 11.789 -0.938 -25.973 1.00 77.50 100 TYR A C 1
ATOM 815 O O . TYR A 1 100 ? 11.942 -0.203 -25.002 1.00 77.50 100 TYR A O 1
ATOM 823 N N . GLN A 1 101 ? 11.507 -2.237 -25.840 1.00 76.81 101 GLN A N 1
ATOM 824 C CA . GLN A 1 101 ? 11.300 -2.877 -24.537 1.00 76.81 101 GLN A CA 1
ATOM 825 C C . GLN A 1 101 ? 12.524 -2.779 -23.627 1.00 76.81 101 GLN A C 1
ATOM 827 O O . GLN A 1 101 ? 12.380 -2.540 -22.428 1.00 76.81 101 GLN A O 1
ATOM 832 N N . GLN A 1 102 ? 13.726 -2.916 -24.186 1.00 83.00 102 GLN A N 1
ATOM 833 C CA . GLN A 1 102 ? 14.959 -2.738 -23.434 1.00 83.00 102 GLN A CA 1
ATOM 834 C C . GLN A 1 102 ? 15.114 -1.286 -22.960 1.00 83.00 102 GLN A C 1
ATOM 836 O O . GLN A 1 102 ? 15.342 -1.058 -21.773 1.00 83.00 102 GLN A O 1
ATOM 841 N N . ALA A 1 103 ? 14.908 -0.299 -23.837 1.00 82.50 103 ALA A N 1
ATOM 842 C CA . ALA A 1 103 ? 14.963 1.115 -23.461 1.00 82.50 103 ALA A CA 1
ATOM 843 C C . ALA A 1 103 ? 13.908 1.483 -22.397 1.00 82.50 103 ALA A C 1
ATOM 845 O O . ALA A 1 103 ? 14.169 2.288 -21.503 1.00 82.50 103 ALA A O 1
ATOM 846 N N . CYS A 1 104 ? 12.720 0.884 -22.470 1.00 82.44 104 CYS A N 1
ATOM 847 C CA . CYS A 1 104 ? 11.669 0.981 -21.461 1.00 82.44 104 CYS A CA 1
ATOM 848 C C . CYS A 1 104 ? 12.133 0.426 -20.105 1.00 82.44 104 CYS A C 1
ATOM 850 O O . CYS A 1 104 ? 12.052 1.122 -19.091 1.00 82.44 104 CYS A O 1
ATOM 852 N N . ALA A 1 105 ? 12.687 -0.788 -20.087 1.00 83.06 105 ALA A N 1
ATOM 853 C CA . ALA A 1 105 ? 13.208 -1.407 -18.872 1.00 83.06 105 ALA A CA 1
ATOM 854 C C . ALA A 1 105 ? 14.347 -0.583 -18.243 1.00 83.06 105 ALA A C 1
ATOM 856 O O . ALA A 1 105 ? 14.362 -0.367 -17.032 1.00 83.06 105 ALA A O 1
ATOM 857 N N . GLU A 1 106 ? 15.267 -0.053 -19.051 1.00 88.25 106 GLU A N 1
ATOM 858 C CA . GLU A 1 106 ? 16.367 0.796 -18.581 1.00 88.25 106 GLU A CA 1
ATOM 859 C C . GLU A 1 106 ? 15.862 2.103 -17.944 1.00 88.25 106 GLU A C 1
ATOM 861 O O . GLU A 1 106 ? 16.366 2.521 -16.897 1.00 88.25 106 GLU A O 1
ATOM 866 N N . ARG A 1 107 ? 14.823 2.728 -18.517 1.00 87.44 107 ARG A N 1
ATOM 867 C CA . ARG A 1 107 ? 14.180 3.920 -17.934 1.00 87.44 107 ARG A CA 1
ATOM 868 C C . ARG A 1 107 ? 13.488 3.617 -16.613 1.00 87.44 107 ARG A C 1
ATOM 870 O O . ARG A 1 107 ? 13.602 4.418 -15.686 1.00 87.44 107 ARG A O 1
ATOM 877 N N . GLU A 1 108 ? 12.795 2.484 -16.514 1.00 88.12 108 GLU A N 1
ATOM 878 C CA . GLU A 1 108 ? 12.185 2.043 -15.258 1.00 88.12 108 GLU A CA 1
ATOM 879 C C . GLU A 1 108 ? 13.258 1.826 -14.179 1.00 88.12 108 GLU A C 1
ATOM 881 O O . GLU A 1 108 ? 13.126 2.343 -13.069 1.00 88.12 108 GLU A O 1
ATOM 886 N N . VAL A 1 109 ? 14.351 1.127 -14.507 1.00 89.31 109 VAL A N 1
ATOM 887 C CA . VAL A 1 109 ? 15.471 0.889 -13.579 1.00 89.31 109 VAL A CA 1
ATOM 888 C C 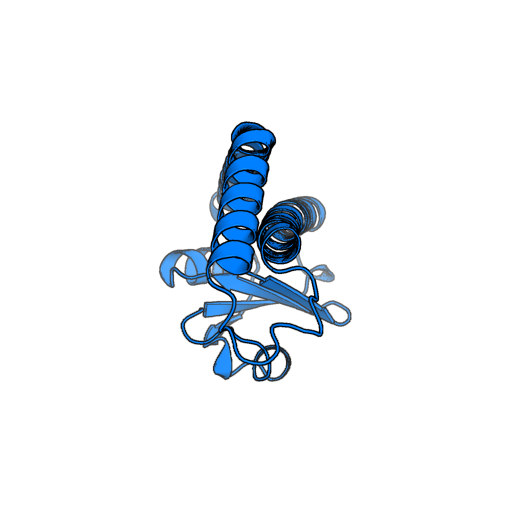. VAL A 1 109 ? 16.084 2.207 -13.106 1.00 89.31 109 VAL A C 1
ATOM 890 O O . VAL A 1 109 ? 16.293 2.388 -11.905 1.00 89.31 109 VAL A O 1
ATOM 893 N N . LEU A 1 110 ? 16.324 3.154 -14.017 1.00 91.75 110 LEU A N 1
ATOM 894 C CA . LEU A 1 110 ? 16.866 4.466 -13.666 1.00 91.75 110 LEU A CA 1
ATOM 895 C C . LEU A 1 110 ? 15.896 5.271 -12.788 1.00 91.75 110 LEU A C 1
ATOM 897 O O . LEU A 1 110 ? 16.312 5.874 -11.799 1.00 91.75 110 LEU A O 1
ATOM 901 N N . HIS A 1 111 ? 14.599 5.258 -13.107 1.00 90.94 111 HIS A N 1
ATOM 902 C CA . HIS A 1 111 ? 13.573 5.913 -12.295 1.00 90.94 111 HIS A CA 1
ATOM 903 C C . HIS A 1 111 ? 13.539 5.338 -10.872 1.00 90.94 111 HIS A C 1
ATOM 905 O O . HIS A 1 111 ? 13.518 6.102 -9.904 1.00 90.94 111 HIS A O 1
ATOM 911 N N . ARG A 1 112 ? 13.613 4.006 -10.740 1.00 90.62 112 ARG A N 1
ATOM 912 C CA . ARG A 1 112 ? 13.690 3.312 -9.448 1.00 90.62 112 ARG A CA 1
ATOM 913 C C . ARG A 1 112 ? 14.947 3.675 -8.666 1.00 90.62 112 ARG A C 1
ATOM 915 O O . ARG A 1 112 ? 14.849 3.965 -7.478 1.00 90.62 112 ARG A O 1
ATOM 922 N N . ALA A 1 113 ? 16.103 3.727 -9.324 1.00 93.31 1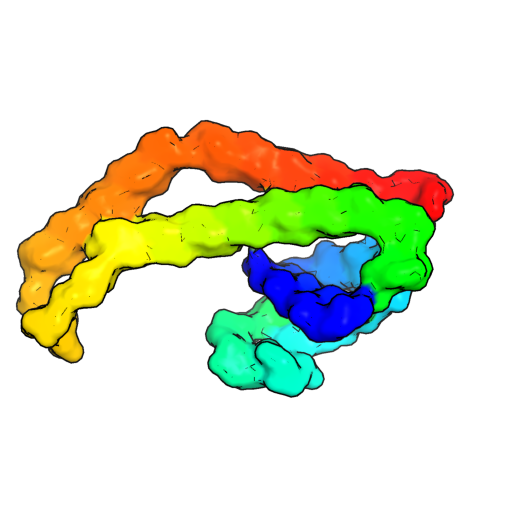13 ALA A N 1
ATOM 923 C CA . ALA A 1 113 ? 17.356 4.127 -8.688 1.00 93.31 113 ALA A CA 1
ATOM 924 C C . ALA A 1 113 ? 17.295 5.568 -8.151 1.00 93.31 113 ALA A C 1
ATOM 926 O O . ALA A 1 113 ? 17.685 5.818 -7.011 1.00 93.31 113 ALA A O 1
ATOM 927 N N . ASN A 1 114 ? 16.739 6.498 -8.932 1.00 94.25 114 ASN A N 1
ATOM 928 C CA . ASN A 1 114 ? 16.655 7.911 -8.555 1.00 94.25 114 ASN A CA 1
ATOM 929 C C . ASN A 1 114 ? 15.736 8.167 -7.349 1.00 94.25 114 ASN A C 1
ATOM 931 O O . ASN A 1 114 ? 15.995 9.085 -6.574 1.00 94.25 114 ASN A O 1
ATOM 935 N N . HIS A 1 115 ? 14.699 7.349 -7.163 1.00 93.12 115 HIS A N 1
ATOM 936 C CA . HIS A 1 115 ? 13.733 7.497 -6.067 1.00 93.12 115 HIS A CA 1
ATOM 937 C C . HIS A 1 115 ? 13.951 6.494 -4.925 1.00 93.12 115 HIS A C 1
ATOM 939 O O . HIS A 1 115 ? 13.172 6.467 -3.974 1.00 93.12 115 HIS A O 1
ATOM 945 N N . ALA A 1 116 ? 15.019 5.687 -4.964 1.00 92.06 116 ALA A N 1
ATOM 946 C CA . ALA A 1 116 ? 15.244 4.603 -4.003 1.00 92.06 116 ALA A CA 1
ATOM 947 C C . ALA A 1 116 ? 15.217 5.078 -2.537 1.00 92.06 116 ALA A C 1
ATOM 949 O O . ALA A 1 116 ? 14.635 4.418 -1.676 1.00 92.06 116 ALA A O 1
ATOM 950 N N . ASN A 1 117 ? 15.797 6.248 -2.252 1.00 94.06 117 ASN A N 1
ATOM 951 C CA . ASN A 1 117 ? 15.811 6.820 -0.902 1.00 94.06 117 ASN A CA 1
ATOM 952 C C . ASN A 1 117 ? 14.422 7.287 -0.439 1.00 94.06 117 ASN A C 1
ATOM 954 O O . ASN A 1 117 ? 14.073 7.110 0.728 1.00 94.06 117 ASN A O 1
ATOM 958 N N . GLU A 1 118 ? 13.625 7.867 -1.338 1.00 91.75 118 GLU A N 1
ATOM 959 C CA . GLU A 1 118 ? 12.262 8.315 -1.037 1.00 91.75 118 GLU A CA 1
ATOM 960 C C . GLU A 1 118 ? 11.339 7.122 -0.777 1.00 91.75 118 GLU A C 1
ATOM 962 O O . GLU A 1 118 ? 10.607 7.103 0.218 1.00 91.75 118 GLU A O 1
ATOM 967 N N . VAL A 1 119 ? 11.434 6.091 -1.622 1.00 90.69 119 VAL A N 1
ATOM 968 C CA . VAL A 1 119 ? 10.696 4.835 -1.455 1.00 90.69 119 VAL A CA 1
ATOM 969 C C . VAL A 1 119 ? 11.054 4.196 -0.120 1.00 90.69 119 VAL A C 1
ATOM 971 O O . VAL A 1 119 ? 10.157 3.926 0.674 1.00 90.69 119 VAL A O 1
ATOM 974 N N . LYS A 1 120 ? 12.350 4.053 0.186 1.00 92.75 120 LYS A N 1
ATOM 975 C CA . LYS A 1 120 ? 12.811 3.490 1.460 1.00 92.75 120 LYS A CA 1
ATOM 976 C C . LYS A 1 120 ? 12.281 4.272 2.665 1.00 92.75 120 LYS A C 1
ATOM 978 O O . LYS A 1 120 ? 11.770 3.675 3.608 1.00 92.75 120 LYS A O 1
ATOM 983 N N . SER A 1 121 ? 12.354 5.604 2.629 1.00 94.38 121 SER A N 1
ATOM 984 C CA . SER A 1 121 ? 11.823 6.442 3.713 1.00 94.38 121 SER A CA 1
ATOM 985 C C . SER A 1 121 ? 10.313 6.254 3.889 1.00 94.38 121 SER A C 1
ATOM 987 O O . SER A 1 121 ? 9.816 6.170 5.014 1.00 94.38 121 SER A O 1
ATOM 989 N N . THR A 1 122 ? 9.577 6.139 2.785 1.00 91.94 122 THR A N 1
ATOM 990 C CA . THR A 1 122 ? 8.130 5.901 2.804 1.00 91.94 122 THR A CA 1
ATOM 991 C C . THR A 1 122 ? 7.799 4.508 3.350 1.00 91.94 122 THR A C 1
ATOM 993 O O . THR A 1 122 ? 6.896 4.368 4.175 1.00 91.94 122 THR A O 1
ATOM 996 N N . GLU A 1 123 ? 8.554 3.475 2.971 1.00 91.62 123 GLU A N 1
ATOM 997 C CA . GLU A 1 123 ? 8.417 2.117 3.515 1.00 91.62 123 GLU A CA 1
ATOM 998 C C . GLU A 1 123 ? 8.653 2.074 5.030 1.00 91.62 123 GLU A C 1
ATOM 1000 O O . GLU A 1 123 ? 7.856 1.484 5.764 1.00 91.62 123 GLU A O 1
ATOM 1005 N N . GLU A 1 124 ? 9.701 2.742 5.516 1.00 93.88 124 GLU A N 1
ATOM 1006 C CA . GLU A 1 124 ? 9.996 2.856 6.948 1.00 93.88 124 GLU A CA 1
ATOM 1007 C C . GLU A 1 124 ? 8.847 3.539 7.703 1.00 93.88 124 GLU A C 1
ATOM 1009 O O . GLU A 1 124 ? 8.402 3.041 8.741 1.00 93.88 124 GLU A O 1
ATOM 1014 N N . ARG A 1 125 ? 8.295 4.633 7.160 1.00 94.06 125 ARG A N 1
ATOM 1015 C CA . ARG A 1 125 ? 7.124 5.312 7.742 1.00 94.06 125 ARG A CA 1
ATOM 1016 C C . ARG A 1 125 ? 5.903 4.406 7.799 1.00 94.06 125 ARG A C 1
ATOM 1018 O O . ARG A 1 125 ? 5.241 4.357 8.832 1.00 94.06 125 ARG A O 1
ATOM 1025 N N . VAL A 1 126 ? 5.624 3.657 6.733 1.00 92.94 126 VAL A N 1
ATOM 1026 C CA . VAL A 1 126 ? 4.521 2.684 6.698 1.00 92.94 126 VAL A CA 1
ATOM 1027 C C . VAL A 1 126 ? 4.678 1.636 7.800 1.00 92.94 126 VAL A C 1
ATOM 1029 O O . VAL A 1 126 ? 3.696 1.309 8.465 1.00 92.94 126 VAL A O 1
ATOM 1032 N N . ILE A 1 127 ? 5.892 1.123 8.020 1.00 92.25 127 ILE A N 1
ATOM 1033 C CA . ILE A 1 127 ? 6.176 0.150 9.087 1.00 92.25 127 ILE A CA 1
ATOM 1034 C C . ILE A 1 127 ? 5.945 0.775 10.468 1.00 92.25 127 ILE A C 1
ATOM 1036 O O . ILE A 1 127 ? 5.293 0.167 11.318 1.00 92.25 127 ILE A O 1
ATOM 1040 N N . ILE A 1 128 ? 6.439 1.996 10.691 1.00 93.56 128 ILE A N 1
ATOM 1041 C CA . ILE A 1 128 ? 6.262 2.717 11.959 1.00 93.56 128 ILE A CA 1
ATOM 1042 C C . ILE A 1 128 ? 4.775 2.956 12.241 1.00 93.56 128 ILE A C 1
ATOM 1044 O O . ILE A 1 128 ? 4.307 2.661 13.339 1.00 93.56 128 ILE A O 1
ATOM 1048 N N . LEU A 1 129 ? 4.027 3.463 11.259 1.00 93.81 129 LEU A N 1
ATOM 1049 C CA . LEU A 1 129 ? 2.596 3.743 11.387 1.00 93.81 129 LEU A CA 1
ATOM 1050 C C . LEU A 1 129 ? 1.796 2.461 11.638 1.00 93.81 129 LEU A C 1
ATOM 1052 O O . LEU A 1 129 ? 0.964 2.436 12.539 1.00 93.81 129 LEU A O 1
ATOM 1056 N N . PHE A 1 130 ? 2.102 1.376 10.918 1.00 93.00 130 PHE A N 1
ATOM 1057 C CA . PHE A 1 130 ? 1.494 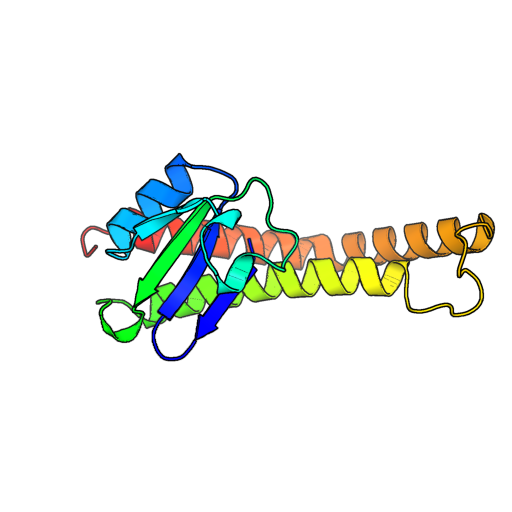0.067 11.164 1.00 93.00 130 PHE A CA 1
ATOM 1058 C C . PHE A 1 130 ? 1.704 -0.389 12.609 1.00 93.00 130 PHE A C 1
ATOM 1060 O O . PHE A 1 130 ? 0.752 -0.777 13.278 1.00 93.00 130 PHE A O 1
ATOM 1067 N N . ASN A 1 131 ? 2.940 -0.312 13.108 1.00 92.25 131 ASN A N 1
ATOM 1068 C CA . ASN A 1 131 ? 3.249 -0.737 14.469 1.00 92.25 131 ASN A CA 1
ATOM 1069 C C . ASN A 1 131 ? 2.543 0.127 15.517 1.00 92.25 131 ASN A C 1
ATOM 1071 O O . ASN A 1 131 ? 2.075 -0.410 16.517 1.00 92.25 131 ASN A O 1
ATOM 1075 N N . LYS A 1 132 ? 2.427 1.440 15.286 1.00 92.19 132 LYS A N 1
ATOM 1076 C CA . LYS A 1 132 ? 1.652 2.324 16.166 1.00 92.19 132 LYS A CA 1
ATOM 1077 C C . LYS A 1 132 ? 0.175 1.934 16.193 1.00 92.19 132 LYS A C 1
ATOM 1079 O O . LYS A 1 132 ? -0.386 1.839 17.271 1.00 92.19 132 LYS A O 1
ATOM 1084 N N . ILE A 1 133 ? -0.427 1.649 15.040 1.00 90.75 133 ILE A N 1
ATOM 1085 C CA . ILE A 1 133 ? -1.835 1.231 14.967 1.00 90.75 133 ILE A CA 1
ATOM 1086 C C . ILE A 1 133 ? -2.042 -0.119 15.667 1.00 90.75 133 ILE A C 1
ATOM 1088 O O . ILE A 1 133 ? -3.014 -0.301 16.383 1.00 90.75 133 ILE A O 1
ATOM 1092 N N . VAL A 1 134 ? -1.138 -1.082 15.471 1.00 90.25 134 VAL A N 1
ATOM 1093 C CA . VAL A 1 134 ? -1.340 -2.464 15.937 1.00 90.25 134 VAL A CA 1
ATOM 1094 C C . VAL A 1 134 ? -0.946 -2.688 17.398 1.00 90.25 134 VAL A C 1
ATOM 1096 O O . VAL A 1 134 ? -1.535 -3.544 18.057 1.00 90.25 134 VAL A O 1
ATOM 1099 N N . PHE A 1 135 ? 0.075 -1.985 17.889 1.00 86.62 135 PHE A N 1
ATOM 1100 C CA . PHE A 1 135 ? 0.699 -2.275 19.183 1.00 86.62 135 PHE A CA 1
ATOM 1101 C C . PHE A 1 135 ? 0.654 -1.110 20.175 1.00 86.62 135 PHE A C 1
ATOM 1103 O O . PHE A 1 135 ? 1.168 -1.260 21.285 1.00 86.62 135 PHE A O 1
ATOM 1110 N N . SER A 1 136 ? 0.081 0.043 19.813 1.00 78.62 136 SER A N 1
ATOM 1111 C CA . SER A 1 136 ? -0.121 1.107 20.798 1.00 78.62 136 SER A CA 1
ATOM 1112 C C . SER A 1 136 ? -1.169 0.663 21.827 1.00 78.62 136 SER A C 1
ATOM 1114 O O . SER A 1 136 ? -2.199 0.117 21.435 1.00 78.62 136 SER A O 1
ATOM 1116 N N . PRO A 1 137 ? -0.944 0.894 23.133 1.00 60.09 137 PRO A N 1
ATOM 1117 C CA . PRO A 1 137 ? -1.871 0.498 24.197 1.00 60.09 137 PRO A CA 1
ATOM 1118 C C . PRO A 1 137 ? -3.249 1.185 24.133 1.00 60.09 137 PRO A C 1
ATOM 1120 O O . PRO A 1 137 ? -4.137 0.820 24.899 1.00 60.09 137 PRO A O 1
ATOM 1123 N N . GLU A 1 138 ? -3.426 2.162 23.242 1.00 56.97 138 GLU A N 1
ATOM 1124 C CA . GLU A 1 138 ? -4.683 2.889 23.018 1.00 56.97 138 GLU A CA 1
ATOM 1125 C C . GLU A 1 138 ? -5.616 2.215 21.980 1.00 56.97 138 GLU A C 1
ATOM 1127 O O . GLU A 1 138 ? -6.737 2.689 21.787 1.00 56.97 138 GLU A O 1
ATOM 1132 N N . PHE A 1 139 ? -5.197 1.091 21.367 1.00 52.44 139 PHE A N 1
ATOM 1133 C CA . PHE A 1 139 ? -5.932 0.340 20.331 1.00 52.44 139 PHE A CA 1
ATOM 1134 C C . PHE A 1 139 ? -6.429 -1.053 20.759 1.00 52.44 139 PHE A C 1
ATOM 1136 O O . PHE A 1 139 ? -5.647 -1.842 21.340 1.00 52.44 139 PHE A O 1
#

Foldseek 3Di:
DAWDDDPQKIKDKALDPVLLVLLCVLQVWDKDQQCPPPVSVPPPRHRIIITIHGLVPHPCSVLVVLLNVLVVVLVVLVVVLLCQLPPDPVVCPPVPPPVSNVVSVVRSVVSCVVCVVVSVVSVVSNVVSSCCSRPPPVD

Radius of gyration: 17.74 Å; chains: 1; bounding box: 35×24×56 Å

pLDDT: mean 79.91, std 13.35, range [49.38, 94.38]

Secondary structure (DSSP, 8-state):
--EEEETTEEEEEESSHHHHHHHHHHTT-EEEEGGGSGGGTTSS-TT-EEEEEESTT-TTHHHHHHHHHHHHHHHHHHHHHHHHHH---TT-TTS--HHHHHHHHHHHHHHHHHHHHHHHHHHHHHHHHHHHHHH-TT-